Protein AF-A0A2G5TR17-F1 (afdb_monomer_lite)

pLDDT: mean 73.87, std 20.8, range [26.61, 94.81]

Sequence (93 aa):
MSSLIEMPELVMEKIVEFSDFKSVLTLRQVCCDIRNFIDDLNDSKLPDSKFERITLIANNSQDSIIPIYQNQNDSQKHYYCGKAVLEVSMEKR

Structure (mmCIF, N/CA/C/O backbone):
data_AF-A0A2G5TR17-F1
#
_entry.id   AF-A0A2G5TR17-F1
#
loop_
_atom_site.group_PDB
_atom_site.id
_atom_site.type_symbol
_atom_site.label_atom_id
_atom_site.label_alt_id
_atom_site.label_comp_id
_atom_site.label_asym_id
_atom_site.label_entity_id
_atom_site.label_seq_id
_atom_site.pdbx_PDB_ins_code
_atom_site.Cartn_x
_atom_site.Cartn_y
_atom_site.Cartn_z
_atom_site.occupancy
_atom_site.B_iso_or_equiv
_atom_site.auth_seq_id
_atom_site.auth_comp_id
_atom_site.auth_asym_id
_atom_site.auth_atom_id
_atom_site.pdbx_PDB_model_num
ATOM 1 N N . MET A 1 1 ? -24.356 -8.572 8.202 1.00 59.84 1 MET A N 1
ATOM 2 C CA . MET A 1 1 ? -22.949 -8.922 7.928 1.00 59.84 1 MET A CA 1
ATOM 3 C C . MET A 1 1 ? -22.147 -7.693 8.269 1.00 59.84 1 MET A C 1
ATOM 5 O O . MET A 1 1 ? -22.519 -6.643 7.772 1.00 59.84 1 MET A O 1
ATOM 9 N N . SER A 1 2 ? -21.159 -7.804 9.148 1.00 73.69 2 SER A N 1
ATOM 10 C CA . SER A 1 2 ? -20.352 -6.654 9.562 1.00 73.69 2 SER A CA 1
ATOM 11 C C . SER A 1 2 ? -19.329 -6.331 8.474 1.00 73.69 2 SER A C 1
ATOM 13 O O . SER A 1 2 ? -18.643 -7.243 8.004 1.00 73.69 2 SER A O 1
ATOM 15 N N . SER A 1 3 ? -19.250 -5.072 8.052 1.00 84.25 3 SER A N 1
ATOM 16 C CA . SER A 1 3 ? -18.269 -4.612 7.062 1.00 84.25 3 SER A CA 1
ATOM 17 C C . SER A 1 3 ? -16.998 -4.117 7.748 1.00 84.25 3 SER A C 1
ATOM 19 O O . SER A 1 3 ? -17.042 -3.593 8.858 1.00 84.25 3 SER A O 1
ATOM 21 N N . LEU A 1 4 ? -15.858 -4.235 7.066 1.00 83.81 4 LEU A N 1
ATOM 22 C CA . LEU A 1 4 ? -14.586 -3.687 7.541 1.00 83.81 4 LEU A CA 1
ATOM 23 C C . LEU A 1 4 ? -14.687 -2.167 7.789 1.00 83.81 4 LEU A C 1
ATOM 25 O O . LEU A 1 4 ? -14.153 -1.668 8.769 1.00 83.81 4 LEU A O 1
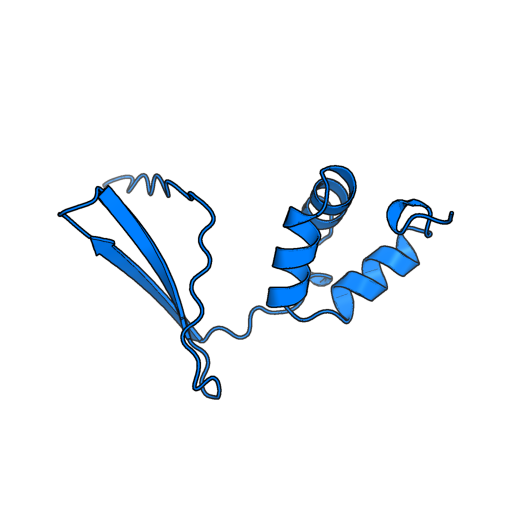ATOM 29 N N . ILE A 1 5 ? -15.452 -1.452 6.955 1.00 86.25 5 ILE A N 1
ATOM 30 C CA . ILE A 1 5 ? -15.650 0.004 7.058 1.00 86.25 5 ILE A CA 1
ATOM 31 C C . ILE A 1 5 ? -16.468 0.434 8.287 1.00 86.25 5 ILE A C 1
ATOM 33 O O . ILE A 1 5 ? -16.432 1.593 8.676 1.00 86.25 5 ILE A O 1
ATOM 37 N N . GLU A 1 6 ? -17.230 -0.484 8.888 1.00 90.75 6 GLU A N 1
ATOM 38 C CA . GLU A 1 6 ? -18.041 -0.201 10.080 1.00 90.75 6 GLU A CA 1
ATOM 39 C C . GLU A 1 6 ? -17.202 -0.268 11.365 1.00 90.75 6 GLU A C 1
ATOM 41 O O . GLU A 1 6 ? -17.688 0.063 12.449 1.00 90.75 6 GLU A O 1
ATOM 46 N N . MET A 1 7 ? -15.946 -0.719 11.267 1.00 93.31 7 MET A N 1
ATOM 47 C CA . MET A 1 7 ? -15.021 -0.723 12.392 1.00 93.31 7 MET A CA 1
ATOM 48 C C . MET A 1 7 ? -14.598 0.713 12.742 1.00 93.31 7 MET A C 1
ATOM 50 O O . MET A 1 7 ? -14.453 1.544 11.847 1.00 93.31 7 MET A O 1
ATOM 54 N N . PRO A 1 8 ? -14.346 1.020 14.029 1.00 94.44 8 PRO A N 1
ATOM 55 C CA . PRO A 1 8 ? -13.839 2.331 14.421 1.00 94.44 8 PRO A CA 1
ATOM 56 C C . PRO A 1 8 ? -12.539 2.676 13.690 1.00 94.44 8 PRO A C 1
ATOM 58 O O . PRO A 1 8 ? -11.687 1.804 13.508 1.00 94.44 8 PRO A O 1
ATOM 61 N N . GLU A 1 9 ? -12.347 3.955 13.364 1.00 92.62 9 GLU A N 1
ATOM 62 C CA . GLU A 1 9 ? -11.164 4.448 12.639 1.00 92.62 9 GLU A CA 1
ATOM 63 C C . GLU A 1 9 ? -9.846 3.981 13.265 1.00 92.62 9 GLU A C 1
ATOM 65 O O . GLU A 1 9 ? -8.961 3.516 12.558 1.00 92.62 9 GLU A O 1
ATOM 70 N N . LEU A 1 10 ? -9.748 3.990 14.600 1.00 94.31 10 LEU A N 1
ATOM 71 C CA . LEU A 1 10 ? -8.565 3.515 15.324 1.00 94.31 10 LEU A CA 1
ATOM 72 C C . LEU A 1 10 ? -8.219 2.049 15.007 1.00 94.31 10 LEU A C 1
ATOM 74 O O . LEU A 1 10 ? -7.049 1.672 14.971 1.00 94.31 10 LEU A O 1
ATOM 78 N N . VAL A 1 11 ? -9.225 1.203 14.782 1.00 94.56 11 VAL A N 1
ATOM 79 C CA . VAL A 1 11 ? -9.006 -0.202 14.420 1.00 94.56 11 VAL A CA 1
ATOM 80 C C . VAL A 1 11 ? -8.552 -0.310 12.969 1.00 94.56 11 VAL A C 1
ATOM 82 O O . VAL A 1 11 ? -7.615 -1.051 12.682 1.00 94.56 11 VAL A O 1
ATOM 85 N N . MET A 1 12 ? -9.166 0.461 12.071 1.00 94.00 12 MET A N 1
ATOM 86 C CA . MET A 1 12 ? -8.783 0.514 10.659 1.00 94.00 12 MET A CA 1
ATOM 87 C C . MET A 1 12 ? -7.353 1.025 10.473 1.00 94.00 12 MET A C 1
ATOM 89 O O . MET A 1 12 ? -6.578 0.434 9.722 1.00 94.00 12 MET A O 1
ATOM 93 N N . GLU A 1 13 ? -6.970 2.053 11.226 1.00 94.81 13 GLU A N 1
ATOM 94 C CA . GLU A 1 13 ? -5.607 2.576 11.272 1.00 94.81 13 GLU A CA 1
ATOM 95 C C . GLU A 1 13 ? -4.630 1.486 11.718 1.00 94.81 13 GLU A C 1
ATOM 97 O O . GLU A 1 13 ? -3.619 1.255 11.060 1.00 94.81 13 GLU A O 1
ATOM 102 N N . LYS A 1 14 ? -4.957 0.750 12.788 1.00 94.81 14 LYS A N 1
ATOM 103 C CA . LYS A 1 14 ? -4.107 -0.348 13.262 1.00 94.81 14 LYS A CA 1
ATOM 104 C C . LYS A 1 14 ? -3.976 -1.471 12.241 1.00 94.81 14 LYS A C 1
ATOM 106 O O . LYS A 1 14 ? -2.892 -2.028 12.104 1.00 94.81 14 LYS A O 1
ATOM 111 N N . ILE A 1 15 ? -5.036 -1.792 11.505 1.00 94.31 15 ILE A N 1
ATOM 112 C CA . ILE A 1 15 ? -4.966 -2.783 10.425 1.00 94.31 15 ILE A CA 1
ATOM 113 C C . ILE A 1 15 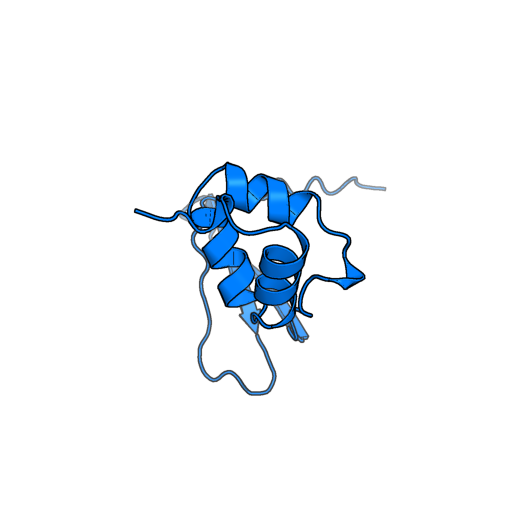? -3.978 -2.332 9.345 1.00 94.31 15 ILE A C 1
ATOM 115 O O . ILE A 1 15 ? -3.161 -3.141 8.904 1.00 94.31 15 ILE A O 1
ATOM 119 N N . VAL A 1 16 ? -4.014 -1.057 8.948 1.00 94.38 16 VAL A N 1
ATOM 120 C CA . VAL A 1 16 ? -3.070 -0.490 7.971 1.00 94.38 16 VAL A CA 1
ATOM 121 C C . VAL A 1 16 ? -1.639 -0.488 8.519 1.00 94.38 16 VAL A C 1
ATOM 123 O O . VAL A 1 16 ? -0.733 -0.935 7.821 1.00 94.38 16 VAL A O 1
ATOM 126 N N . GLU A 1 17 ? -1.441 -0.084 9.775 1.00 93.44 17 GLU A N 1
ATOM 127 C CA . GLU A 1 17 ? -0.127 -0.022 10.437 1.00 93.44 17 GLU A CA 1
ATOM 128 C C . GLU A 1 17 ? 0.539 -1.406 10.561 1.00 93.44 17 GLU A C 1
ATOM 130 O O . GLU A 1 17 ? 1.754 -1.533 10.410 1.00 93.44 17 GLU A O 1
ATOM 135 N N . PHE A 1 18 ? -0.247 -2.459 10.812 1.00 93.50 18 PHE A N 1
ATOM 136 C CA . PHE A 1 18 ? 0.250 -3.839 10.892 1.00 93.50 18 PHE A CA 1
ATOM 137 C C . PHE A 1 18 ? 0.322 -4.556 9.537 1.00 93.50 18 PHE A C 1
ATOM 139 O O . PHE A 1 18 ? 0.842 -5.673 9.466 1.00 93.50 18 PHE A O 1
ATOM 146 N N . SER A 1 19 ? -0.191 -3.948 8.468 1.00 91.25 19 SER A N 1
ATOM 147 C CA . SER A 1 19 ? -0.112 -4.501 7.118 1.00 91.25 19 SER A CA 1
ATOM 148 C C . SER A 1 19 ? 1.251 -4.214 6.492 1.00 91.25 19 SER A C 1
ATOM 150 O O . SER A 1 19 ? 1.896 -3.212 6.787 1.00 91.25 19 SER A O 1
ATOM 152 N N . ASP A 1 20 ? 1.704 -5.077 5.583 1.00 88.62 20 ASP A N 1
ATOM 153 C CA . ASP A 1 20 ? 2.830 -4.730 4.722 1.00 88.62 20 ASP A CA 1
ATOM 154 C C . ASP A 1 20 ? 2.375 -3.781 3.603 1.00 88.62 20 ASP A C 1
ATOM 156 O O . ASP A 1 20 ? 1.194 -3.696 3.251 1.00 88.62 20 ASP A O 1
ATOM 160 N N . PHE A 1 21 ? 3.329 -3.066 3.008 1.00 85.69 21 PHE A N 1
ATOM 161 C CA . PHE A 1 21 ? 3.051 -2.101 1.944 1.00 85.69 21 PHE A CA 1
ATOM 162 C C . PHE A 1 21 ? 2.231 -2.703 0.789 1.00 85.69 21 PHE A C 1
ATOM 164 O O . PHE A 1 21 ? 1.312 -2.073 0.265 1.00 85.69 21 PHE A O 1
ATOM 171 N N . LYS A 1 22 ? 2.505 -3.963 0.427 1.00 82.06 22 LYS A N 1
ATOM 172 C CA . LYS A 1 22 ? 1.762 -4.693 -0.608 1.00 82.06 22 LYS A CA 1
ATOM 173 C C . LYS A 1 22 ? 0.304 -4.938 -0.221 1.00 82.06 22 LYS A C 1
ATOM 175 O O . LYS A 1 22 ? -0.586 -4.747 -1.058 1.00 82.06 22 LYS A O 1
ATOM 180 N N . SER A 1 23 ? 0.036 -5.345 1.017 1.00 89.12 23 SER A N 1
ATOM 181 C CA . SER A 1 23 ? -1.338 -5.525 1.490 1.00 89.12 23 SER A CA 1
ATOM 182 C C . SER A 1 23 ? -2.089 -4.201 1.533 1.00 89.12 23 SER A C 1
ATOM 184 O O . SER A 1 23 ? -3.243 -4.167 1.115 1.00 89.12 23 SER A O 1
ATOM 186 N N . VAL A 1 24 ? -1.439 -3.094 1.911 1.00 91.25 24 VAL A N 1
ATOM 187 C CA . VAL A 1 24 ? -2.059 -1.755 1.876 1.00 91.25 24 VAL A CA 1
ATOM 188 C C . VAL A 1 24 ? -2.446 -1.350 0.453 1.00 91.25 24 VAL A C 1
ATOM 190 O O . VAL A 1 24 ? -3.578 -0.921 0.223 1.00 91.25 24 VAL A O 1
ATOM 193 N N . LEU A 1 25 ? -1.572 -1.569 -0.537 1.00 86.94 25 LEU A N 1
ATOM 194 C CA . LEU A 1 25 ? -1.923 -1.338 -1.945 1.00 86.94 25 LEU A CA 1
ATOM 195 C C . LEU A 1 25 ? -3.102 -2.202 -2.405 1.00 86.94 25 LEU A C 1
ATOM 197 O O . LEU A 1 25 ? -3.939 -1.741 -3.181 1.00 86.94 25 LEU A O 1
ATOM 201 N N . THR A 1 26 ? -3.179 -3.440 -1.922 1.00 88.56 26 THR A N 1
ATOM 202 C CA . THR A 1 26 ? -4.284 -4.353 -2.237 1.00 88.56 26 THR A CA 1
ATOM 203 C C . THR A 1 26 ? -5.589 -3.870 -1.604 1.00 88.56 26 THR A C 1
ATOM 205 O O . THR A 1 26 ? -6.603 -3.790 -2.294 1.00 88.56 26 THR A O 1
ATOM 208 N N . LEU A 1 27 ? -5.566 -3.462 -0.329 1.00 90.44 27 LEU A N 1
ATOM 209 C CA . LEU A 1 27 ? -6.718 -2.893 0.385 1.00 90.44 27 LEU A CA 1
ATOM 210 C C . LEU A 1 27 ? -7.289 -1.673 -0.346 1.00 90.44 27 LEU A C 1
ATOM 212 O O . LEU A 1 27 ? -8.502 -1.557 -0.523 1.00 90.44 27 LEU A O 1
ATOM 216 N N . ARG A 1 28 ? -6.412 -0.819 -0.877 1.00 89.75 28 ARG A N 1
ATOM 217 C CA . ARG A 1 28 ? -6.764 0.374 -1.658 1.00 89.75 28 ARG A CA 1
ATOM 218 C C . ARG A 1 28 ? -7.500 0.067 -2.979 1.00 89.75 28 ARG A C 1
ATOM 220 O O . ARG A 1 28 ? -8.165 0.938 -3.555 1.00 89.75 28 ARG A O 1
ATOM 227 N N . GLN A 1 29 ? -7.404 -1.166 -3.482 1.00 88.06 29 GLN A N 1
ATOM 228 C CA . GLN A 1 29 ? -8.107 -1.630 -4.686 1.00 88.06 29 GLN A CA 1
ATOM 229 C C . GLN A 1 29 ? -9.481 -2.252 -4.394 1.00 88.06 29 GLN A C 1
ATOM 231 O O . GLN A 1 29 ? -10.268 -2.392 -5.327 1.00 88.06 29 GLN A O 1
ATOM 236 N N . VAL A 1 30 ? -9.793 -2.588 -3.137 1.00 89.12 30 VAL A N 1
ATOM 237 C CA . VAL A 1 30 ? -11.021 -3.322 -2.778 1.00 89.12 30 VAL A CA 1
ATOM 238 C C . VAL A 1 30 ? -12.280 -2.473 -2.969 1.00 89.12 30 VAL A C 1
ATOM 240 O O . VAL A 1 30 ? -13.201 -2.893 -3.665 1.00 89.12 30 VAL A O 1
ATOM 243 N N . CYS A 1 31 ? -12.341 -1.282 -2.364 1.00 90.62 31 CYS A N 1
ATOM 244 C CA . CYS A 1 31 ? -13.472 -0.361 -2.512 1.00 90.62 31 CYS A CA 1
ATOM 245 C C . CYS A 1 31 ? -13.047 1.109 -2.371 1.00 90.62 31 CYS A C 1
ATOM 247 O O . CYS A 1 31 ? -11.931 1.412 -1.945 1.00 90.62 31 CYS A O 1
ATOM 249 N N . CYS A 1 32 ? -13.945 2.024 -2.750 1.00 92.19 32 CYS A N 1
ATOM 250 C CA . CYS A 1 32 ? -13.698 3.465 -2.683 1.00 92.19 32 CYS A CA 1
ATOM 251 C C . CYS A 1 32 ? -13.530 3.968 -1.245 1.00 92.19 32 CYS A C 1
ATOM 253 O O . CYS A 1 32 ? -12.673 4.809 -1.009 1.00 92.19 32 CYS A O 1
ATOM 255 N N . ASP A 1 33 ? -14.286 3.431 -0.286 1.00 92.75 33 ASP A N 1
ATOM 256 C CA . ASP A 1 33 ? -14.246 3.918 1.097 1.00 92.75 33 ASP A CA 1
ATOM 257 C C . ASP A 1 33 ? -12.922 3.566 1.786 1.00 92.75 33 ASP A C 1
ATOM 259 O O . ASP A 1 33 ? -12.300 4.426 2.400 1.00 92.75 33 ASP A O 1
ATOM 263 N N . ILE A 1 34 ? -12.432 2.329 1.616 1.00 92.75 34 ILE A N 1
ATOM 264 C CA . ILE A 1 34 ? -11.110 1.920 2.126 1.00 92.75 34 ILE A CA 1
ATOM 265 C C . ILE A 1 34 ? -10.007 2.739 1.454 1.00 92.75 34 ILE A C 1
ATOM 267 O O . ILE A 1 34 ? -9.038 3.116 2.105 1.00 92.75 34 ILE A O 1
ATOM 271 N N . ARG A 1 35 ? -10.146 3.029 0.155 1.00 92.94 35 ARG A N 1
ATOM 272 C CA . ARG A 1 35 ? -9.192 3.878 -0.561 1.00 92.94 35 ARG A CA 1
ATOM 273 C C . ARG A 1 35 ? -9.135 5.279 0.026 1.00 92.94 35 ARG A C 1
ATOM 275 O O . ARG A 1 35 ? -8.039 5.731 0.314 1.00 92.94 35 ARG A O 1
ATOM 282 N N . ASN A 1 36 ? -10.284 5.925 0.209 1.00 94.12 36 ASN A N 1
ATOM 283 C CA . ASN A 1 36 ? -10.346 7.268 0.778 1.00 94.12 36 ASN A CA 1
ATOM 284 C C . ASN A 1 36 ? -9.783 7.270 2.203 1.00 94.12 36 ASN A C 1
ATOM 286 O O . ASN A 1 36 ? -8.929 8.086 2.509 1.00 94.12 36 ASN A O 1
ATOM 290 N N . PHE A 1 37 ? -10.154 6.282 3.027 1.00 94.25 37 PHE A N 1
ATOM 291 C CA . PHE A 1 37 ? -9.598 6.129 4.372 1.00 94.25 37 PHE A CA 1
ATOM 292 C C . PHE A 1 37 ? -8.065 6.016 4.369 1.00 94.25 37 PHE A C 1
ATOM 294 O O . PHE A 1 37 ? -7.399 6.693 5.143 1.00 94.25 37 PHE A O 1
ATOM 301 N N . ILE A 1 38 ? -7.496 5.172 3.500 1.00 93.44 38 ILE A N 1
ATOM 302 C CA . ILE A 1 38 ? -6.038 5.011 3.387 1.00 93.44 38 ILE A CA 1
ATOM 303 C C . ILE A 1 38 ? -5.375 6.287 2.857 1.00 93.44 38 ILE A C 1
ATOM 305 O O . ILE A 1 38 ? -4.297 6.635 3.328 1.00 93.44 38 ILE A O 1
ATOM 309 N N . ASP A 1 39 ? -5.994 6.967 1.891 1.00 91.31 39 ASP A N 1
ATOM 310 C CA . ASP A 1 39 ? -5.456 8.18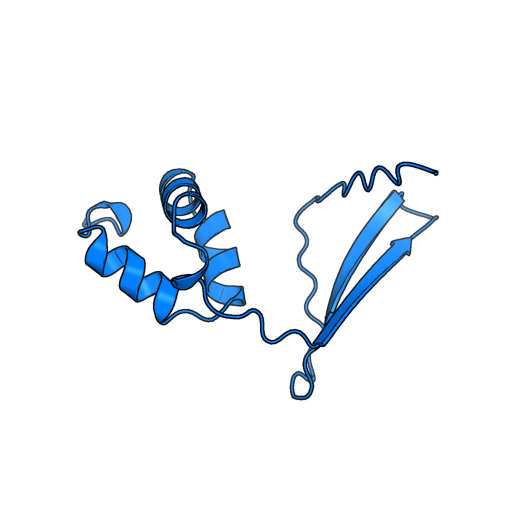8 1.279 1.00 91.31 39 ASP A CA 1
ATOM 311 C C . ASP A 1 39 ? -5.519 9.398 2.236 1.00 91.31 39 ASP A C 1
ATOM 313 O O . ASP A 1 39 ? -4.695 10.303 2.115 1.00 91.31 39 ASP A O 1
ATOM 317 N N . ASP A 1 40 ? -6.436 9.390 3.210 1.00 94.44 40 ASP A N 1
ATOM 318 C CA . ASP A 1 40 ? -6.571 10.415 4.256 1.00 94.44 40 ASP A CA 1
ATOM 319 C C . ASP A 1 40 ? -5.668 10.160 5.487 1.00 94.44 40 ASP A C 1
ATOM 321 O O . ASP A 1 40 ? -5.516 11.037 6.346 1.00 94.44 40 ASP A O 1
ATOM 325 N N . LEU A 1 41 ? -5.056 8.973 5.609 1.00 93.06 41 LEU A N 1
ATOM 326 C CA . LEU A 1 41 ? -4.132 8.663 6.704 1.00 93.06 41 LEU A CA 1
ATOM 327 C C . LEU A 1 41 ? -2.841 9.486 6.603 1.00 93.06 41 LEU A C 1
ATOM 329 O O . LEU A 1 41 ? -2.291 9.728 5.534 1.00 93.06 41 LEU A O 1
ATOM 333 N N . ASN A 1 42 ? -2.292 9.847 7.763 1.00 89.88 42 ASN A N 1
ATOM 334 C CA . ASN A 1 42 ? -0.962 10.444 7.846 1.00 89.88 42 ASN A CA 1
ATOM 335 C C . ASN A 1 42 ? 0.108 9.424 7.414 1.00 89.88 42 ASN A C 1
ATOM 337 O O . ASN A 1 42 ? 0.095 8.290 7.893 1.00 89.88 42 ASN A O 1
ATOM 341 N N . ASP A 1 43 ? 1.086 9.858 6.612 1.00 86.19 43 ASP A N 1
ATOM 342 C CA . ASP A 1 43 ? 2.236 9.064 6.151 1.00 86.19 43 ASP A CA 1
ATOM 343 C C . ASP A 1 43 ? 2.924 8.258 7.267 1.00 86.19 43 ASP A C 1
ATOM 345 O O . ASP A 1 43 ? 3.378 7.141 7.039 1.00 86.19 43 ASP A O 1
ATOM 349 N N . SER A 1 44 ? 2.959 8.778 8.500 1.00 87.44 44 SER A N 1
ATOM 350 C CA . SER A 1 44 ? 3.528 8.072 9.665 1.00 87.44 44 SER A CA 1
ATOM 351 C C . SER A 1 44 ? 2.810 6.769 10.053 1.00 87.44 44 SER A C 1
ATOM 353 O O . SER A 1 44 ? 3.364 5.975 10.814 1.00 87.44 44 SER A O 1
ATOM 355 N N . LYS A 1 45 ? 1.580 6.559 9.574 1.00 89.00 45 LYS A N 1
ATOM 356 C CA . LYS A 1 45 ? 0.752 5.367 9.820 1.00 89.00 45 LYS A CA 1
ATOM 357 C C . LYS A 1 45 ? 0.833 4.348 8.694 1.00 89.00 45 LYS A C 1
ATOM 359 O O . LYS A 1 45 ? 0.400 3.211 8.872 1.00 89.00 45 LYS A O 1
ATOM 364 N N . LEU A 1 46 ? 1.377 4.746 7.548 1.00 90.56 46 LEU A N 1
ATOM 365 C CA . LEU A 1 46 ? 1.553 3.860 6.415 1.00 90.56 46 LEU A CA 1
ATOM 366 C C . LEU A 1 46 ? 2.830 3.030 6.604 1.00 90.56 46 LEU A C 1
ATOM 368 O O . LEU A 1 46 ? 3.852 3.547 7.063 1.00 90.56 46 LEU A O 1
ATOM 372 N N . PRO A 1 47 ? 2.803 1.735 6.257 1.00 89.44 47 PRO A N 1
ATOM 373 C CA . PRO A 1 47 ? 3.986 0.899 6.347 1.00 89.44 47 PRO A CA 1
ATOM 374 C C . PRO A 1 47 ? 5.046 1.348 5.340 1.00 89.44 47 PRO A C 1
ATOM 376 O O . PRO A 1 47 ? 4.741 1.665 4.187 1.00 89.44 47 PRO A O 1
ATOM 379 N N . ASP A 1 48 ? 6.312 1.300 5.760 1.00 85.56 48 ASP A N 1
ATOM 380 C CA . ASP A 1 48 ? 7.435 1.513 4.850 1.00 85.56 48 ASP A CA 1
ATOM 381 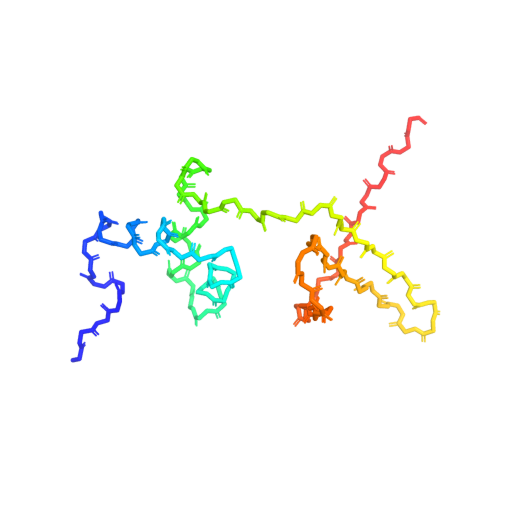C C . ASP A 1 48 ? 7.392 0.465 3.730 1.00 85.56 48 ASP A C 1
ATOM 383 O O . ASP A 1 48 ? 7.232 -0.740 3.961 1.00 85.56 48 ASP A O 1
ATOM 387 N N . SER A 1 49 ? 7.560 0.946 2.503 1.00 81.12 49 SER A N 1
ATOM 388 C CA . SER A 1 49 ? 7.661 0.125 1.307 1.00 81.12 49 SER A CA 1
ATOM 389 C C . SER A 1 49 ? 8.805 -0.888 1.365 1.00 81.12 49 SER A C 1
ATOM 391 O O . SER A 1 49 ? 8.713 -1.953 0.752 1.00 81.12 49 SER A O 1
ATOM 393 N N . LYS A 1 50 ? 9.884 -0.572 2.100 1.00 82.75 50 LYS A N 1
ATOM 394 C CA . LYS A 1 50 ? 11.129 -1.355 2.164 1.00 82.75 50 LYS A CA 1
ATOM 395 C C . LYS A 1 50 ? 11.708 -1.682 0.780 1.00 82.75 50 LYS A C 1
ATOM 397 O O . LYS A 1 50 ? 12.457 -2.649 0.640 1.00 82.75 50 LYS A O 1
ATOM 402 N N . PHE A 1 51 ? 11.344 -0.932 -0.261 1.00 76.44 51 PHE A N 1
ATOM 403 C CA . PHE A 1 51 ? 11.932 -1.101 -1.582 1.00 76.44 51 PHE A CA 1
ATOM 404 C C . PHE A 1 51 ? 13.262 -0.367 -1.642 1.00 76.44 51 PHE A C 1
ATOM 406 O O . PHE A 1 51 ? 13.376 0.781 -1.226 1.00 76.44 51 PHE A O 1
ATOM 413 N N . GLU A 1 52 ? 14.257 -1.008 -2.237 1.00 81.44 52 GLU A N 1
ATOM 414 C CA . GLU A 1 52 ? 15.550 -0.366 -2.487 1.00 81.44 52 GLU A CA 1
ATOM 415 C C . GLU A 1 52 ? 15.622 0.248 -3.873 1.00 81.44 52 GLU A C 1
ATOM 417 O O . GLU A 1 52 ? 16.355 1.209 -4.107 1.00 81.44 52 GLU A O 1
ATOM 422 N N . ARG A 1 53 ? 14.887 -0.338 -4.822 1.00 75.75 53 ARG A N 1
ATOM 423 C CA . ARG A 1 53 ? 14.940 0.065 -6.219 1.00 75.75 53 ARG A CA 1
ATOM 424 C C . ARG A 1 53 ? 13.568 -0.017 -6.858 1.00 75.75 53 ARG A C 1
ATOM 426 O O . ARG A 1 53 ? 12.915 -1.061 -6.839 1.00 75.75 53 ARG A O 1
ATOM 433 N N . ILE A 1 54 ? 13.203 1.080 -7.508 1.00 79.75 54 ILE A N 1
ATOM 434 C CA . ILE A 1 54 ? 12.083 1.161 -8.438 1.00 79.75 54 ILE A CA 1
ATOM 435 C C . ILE A 1 54 ? 12.679 1.304 -9.836 1.00 79.75 54 ILE A C 1
ATOM 437 O O . ILE A 1 54 ? 13.511 2.177 -10.077 1.00 79.75 54 ILE A O 1
ATOM 441 N N . THR A 1 55 ? 12.294 0.417 -10.751 1.00 74.94 55 THR A N 1
ATOM 442 C CA . THR A 1 55 ? 12.731 0.448 -12.152 1.00 74.94 55 THR A CA 1
ATOM 443 C C . THR A 1 55 ? 11.519 0.613 -13.050 1.00 74.94 55 THR A C 1
ATOM 445 O O . THR A 1 55 ? 10.557 -0.141 -12.933 1.00 74.94 55 THR A O 1
ATOM 448 N N . LEU A 1 56 ? 11.576 1.579 -13.961 1.00 76.25 56 LEU A N 1
ATOM 449 C CA . LEU A 1 56 ? 10.558 1.787 -14.984 1.00 76.25 56 LEU A CA 1
ATOM 450 C C . LEU A 1 56 ? 11.104 1.263 -16.311 1.00 76.25 56 LEU A C 1
ATOM 452 O O . LEU A 1 56 ? 12.135 1.740 -16.784 1.00 76.25 56 LEU A O 1
ATOM 456 N N . ILE A 1 57 ? 10.429 0.275 -16.899 1.00 75.00 57 ILE A N 1
ATOM 457 C CA . ILE A 1 57 ? 10.758 -0.219 -18.239 1.00 75.00 57 ILE A CA 1
ATOM 458 C C . ILE A 1 57 ? 9.705 0.305 -19.208 1.00 75.00 57 ILE A C 1
ATOM 460 O O . ILE A 1 57 ? 8.534 -0.059 -19.107 1.00 75.00 57 ILE A O 1
ATOM 464 N N . ALA A 1 58 ? 10.132 1.152 -20.143 1.00 75.19 58 ALA A N 1
ATOM 465 C CA . ALA A 1 58 ? 9.316 1.555 -21.279 1.00 75.19 58 ALA A CA 1
ATOM 466 C C . ALA A 1 58 ? 9.425 0.488 -22.372 1.00 75.19 58 ALA A C 1
ATOM 468 O O . ALA A 1 58 ? 10.524 0.181 -22.841 1.00 75.19 58 ALA A O 1
ATOM 469 N N . ASN A 1 59 ? 8.292 -0.094 -22.762 1.00 70.38 59 ASN A N 1
ATOM 470 C CA . ASN A 1 59 ? 8.237 -1.008 -23.892 1.00 70.38 59 ASN A CA 1
ATOM 471 C C . ASN A 1 59 ? 7.722 -0.276 -25.137 1.00 70.38 59 ASN A C 1
ATOM 473 O O . ASN A 1 59 ? 6.516 -0.093 -25.306 1.00 70.38 59 ASN A O 1
ATOM 477 N N . ASN A 1 60 ? 8.648 0.100 -26.022 1.00 68.94 60 ASN A N 1
ATOM 478 C CA . ASN A 1 60 ? 8.377 0.892 -27.228 1.00 68.94 60 ASN A CA 1
ATOM 479 C C . ASN A 1 60 ? 7.487 0.180 -28.265 1.00 68.94 60 ASN A C 1
ATOM 481 O O . ASN A 1 60 ? 7.109 0.790 -29.258 1.00 68.94 60 ASN A O 1
ATOM 485 N N . SER A 1 61 ? 7.173 -1.107 -28.079 1.00 69.50 61 SER A N 1
ATOM 486 C CA . SER A 1 61 ? 6.262 -1.842 -28.964 1.00 69.50 61 SER A CA 1
ATOM 487 C C . SER A 1 61 ? 4.796 -1.827 -28.515 1.00 69.50 61 SER A C 1
ATOM 489 O O . SER A 1 61 ? 3.941 -2.249 -29.286 1.00 69.50 61 SER A O 1
ATOM 491 N N . GLN A 1 62 ? 4.497 -1.433 -27.270 1.00 64.62 62 GLN A N 1
ATOM 492 C CA . GLN A 1 62 ? 3.145 -1.532 -26.687 1.00 64.62 62 GLN A CA 1
ATOM 493 C C . GLN A 1 62 ? 2.735 -0.306 -25.852 1.00 64.62 62 GLN A C 1
ATOM 495 O O . GLN A 1 62 ? 1.766 -0.397 -25.101 1.00 64.62 62 GLN A O 1
ATOM 500 N N . ASP A 1 63 ? 3.468 0.813 -25.944 1.00 66.88 63 ASP A N 1
ATOM 501 C CA . ASP A 1 63 ? 3.245 2.038 -25.150 1.00 66.88 63 ASP A CA 1
ATOM 502 C C . ASP A 1 63 ? 2.997 1.756 -23.657 1.00 66.88 63 ASP A C 1
ATOM 504 O O . ASP A 1 63 ? 2.210 2.417 -22.978 1.00 66.88 63 ASP A O 1
ATOM 508 N N . SER A 1 64 ? 3.658 0.722 -23.131 1.00 64.62 64 SER A N 1
ATOM 509 C CA . SER A 1 64 ? 3.457 0.258 -21.765 1.00 64.62 64 SER A CA 1
ATOM 510 C C . SER A 1 64 ? 4.666 0.613 -20.915 1.00 64.62 64 SER A C 1
ATOM 512 O O . SER A 1 64 ? 5.793 0.227 -21.243 1.00 64.62 64 SER A O 1
ATOM 514 N N . ILE A 1 65 ? 4.422 1.288 -19.794 1.00 68.31 65 ILE A N 1
ATOM 515 C CA . ILE A 1 65 ? 5.406 1.478 -18.731 1.00 68.31 65 ILE A CA 1
ATOM 516 C C . ILE A 1 65 ? 5.153 0.402 -17.681 1.00 68.31 65 ILE A C 1
ATOM 518 O O . ILE A 1 65 ? 4.060 0.312 -17.125 1.00 68.31 65 ILE A O 1
ATOM 522 N N . ILE A 1 66 ? 6.164 -0.421 -17.416 1.00 68.19 66 ILE A N 1
ATOM 523 C CA . ILE A 1 66 ? 6.086 -1.480 -16.411 1.00 68.19 66 ILE A CA 1
ATOM 524 C C . ILE A 1 66 ? 6.933 -1.058 -15.206 1.00 68.19 66 ILE A C 1
ATOM 526 O O . ILE A 1 66 ? 8.166 -1.054 -15.313 1.00 68.19 66 ILE A O 1
ATOM 530 N N . PRO A 1 67 ? 6.312 -0.699 -14.067 1.00 63.62 67 PRO A N 1
ATOM 531 C CA . PRO A 1 67 ? 7.034 -0.502 -12.821 1.00 63.62 67 PRO A CA 1
ATOM 532 C C . PRO A 1 67 ? 7.429 -1.854 -12.219 1.00 63.62 67 PRO A C 1
ATOM 534 O O . PRO A 1 67 ? 6.608 -2.763 -12.083 1.00 63.62 67 PRO A O 1
ATOM 537 N N . ILE A 1 68 ? 8.702 -1.981 -11.854 1.00 67.75 68 ILE A N 1
ATOM 538 C CA . ILE A 1 68 ? 9.275 -3.151 -11.188 1.00 67.75 68 ILE A CA 1
ATOM 539 C C . ILE A 1 68 ? 9.882 -2.699 -9.863 1.00 67.75 68 ILE A C 1
ATOM 541 O O . ILE A 1 68 ? 10.712 -1.788 -9.830 1.00 67.75 68 ILE A O 1
ATOM 545 N N . TYR A 1 69 ? 9.499 -3.385 -8.790 1.00 70.94 69 TYR A N 1
ATOM 546 C CA . TYR A 1 69 ? 9.974 -3.145 -7.429 1.00 70.94 69 TYR A CA 1
ATOM 547 C C . TYR A 1 69 ? 10.925 -4.266 -7.006 1.00 70.94 69 TYR A C 1
ATOM 549 O O . TYR A 1 69 ? 10.679 -5.435 -7.313 1.00 70.94 69 TYR A O 1
ATOM 557 N N . GLN A 1 70 ? 12.020 -3.914 -6.332 1.00 65.88 70 GLN A N 1
ATOM 558 C CA . GLN A 1 70 ? 13.018 -4.865 -5.833 1.00 65.88 70 GLN A CA 1
ATOM 559 C C . GLN A 1 70 ? 13.388 -4.563 -4.375 1.00 65.88 70 GLN A C 1
ATOM 561 O O . GLN A 1 70 ? 13.526 -3.401 -3.983 1.00 65.88 70 GLN A O 1
ATOM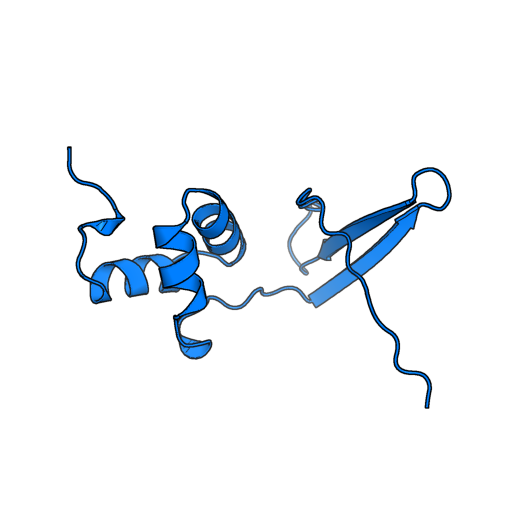 566 N N . ASN A 1 71 ? 13.581 -5.630 -3.601 1.00 68.12 71 ASN A N 1
ATOM 567 C CA . ASN A 1 71 ? 14.056 -5.636 -2.216 1.00 68.12 71 ASN A CA 1
ATOM 568 C C . ASN A 1 71 ? 15.235 -6.628 -2.114 1.00 68.12 71 ASN A C 1
ATOM 570 O O . ASN A 1 71 ? 15.231 -7.627 -2.838 1.00 68.12 71 ASN A O 1
ATOM 574 N N . GLN A 1 72 ? 16.216 -6.377 -1.240 1.00 58.97 72 GLN A N 1
ATOM 575 C CA . GLN A 1 72 ? 17.367 -7.248 -0.943 1.00 58.97 72 GLN A CA 1
ATOM 576 C C . GLN A 1 72 ? 17.036 -8.738 -0.803 1.00 58.97 72 GLN A C 1
ATOM 578 O O . GLN A 1 72 ? 17.843 -9.574 -1.206 1.00 58.97 72 GLN A O 1
ATOM 583 N N . ASN A 1 73 ? 15.866 -9.076 -0.254 1.00 57.81 73 ASN A N 1
ATOM 584 C CA . ASN A 1 73 ? 15.511 -10.456 0.092 1.00 57.81 73 ASN A CA 1
ATOM 585 C C . ASN A 1 73 ? 14.430 -11.074 -0.801 1.00 57.81 73 ASN A C 1
ATOM 587 O O . ASN A 1 73 ? 14.098 -12.249 -0.630 1.00 57.81 73 ASN A O 1
ATOM 591 N N . ASP A 1 74 ? 13.861 -10.314 -1.739 1.00 55.22 74 ASP A N 1
ATOM 592 C CA . ASP A 1 74 ? 12.750 -10.805 -2.545 1.00 55.22 74 ASP A CA 1
ATOM 593 C C . ASP A 1 74 ? 13.271 -11.439 -3.840 1.00 55.22 74 ASP A C 1
ATOM 595 O O . ASP A 1 74 ? 13.734 -10.768 -4.764 1.00 55.22 74 ASP A O 1
ATOM 599 N N . SER A 1 75 ? 13.205 -12.770 -3.910 1.00 46.12 75 SER A N 1
ATOM 600 C CA . SER A 1 75 ? 13.519 -13.520 -5.135 1.00 46.12 75 SER A CA 1
ATOM 601 C C . SER A 1 75 ? 12.455 -13.308 -6.223 1.00 46.12 75 SER A C 1
ATOM 603 O O . SER A 1 75 ? 12.659 -13.702 -7.374 1.00 46.12 75 SER A O 1
ATOM 605 N N . GLN A 1 76 ? 11.306 -12.712 -5.875 1.00 47.78 76 GLN A N 1
ATOM 606 C CA . GLN A 1 76 ? 10.164 -12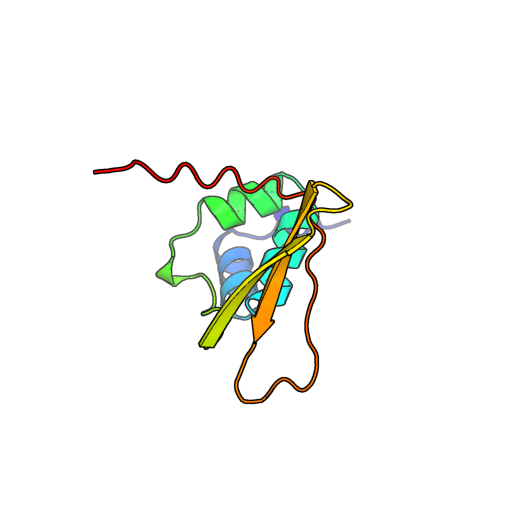.529 -6.762 1.00 47.78 76 GLN A CA 1
ATOM 607 C C . GLN A 1 76 ? 10.061 -11.078 -7.248 1.00 47.78 76 GLN A C 1
ATOM 609 O O . GLN A 1 76 ? 9.852 -10.138 -6.486 1.00 47.78 76 GLN A O 1
ATOM 614 N N . LYS A 1 77 ? 10.169 -10.890 -8.570 1.00 49.31 77 LYS A N 1
ATOM 615 C CA . LYS A 1 77 ? 9.847 -9.617 -9.226 1.00 49.31 77 LYS A CA 1
ATOM 616 C C . LYS A 1 77 ? 8.331 -9.457 -9.245 1.00 49.31 77 LYS A C 1
ATOM 618 O O . LYS A 1 77 ? 7.634 -10.261 -9.860 1.00 49.31 77 LYS A O 1
ATOM 623 N N . HIS A 1 78 ? 7.832 -8.419 -8.589 1.00 50.25 78 HIS A N 1
ATOM 624 C CA . HIS A 1 78 ? 6.403 -8.155 -8.505 1.00 50.25 78 HIS A CA 1
ATOM 625 C C . HIS A 1 78 ? 5.972 -7.117 -9.546 1.00 50.25 78 HIS A C 1
ATOM 627 O O . HIS A 1 78 ? 6.503 -6.007 -9.591 1.00 50.25 78 HIS A O 1
ATOM 633 N N . TYR A 1 79 ? 4.996 -7.497 -10.374 1.00 48.44 79 TYR A N 1
ATOM 634 C CA . TYR A 1 79 ? 4.390 -6.656 -11.404 1.00 48.44 79 TYR A CA 1
ATOM 635 C C . TYR A 1 79 ? 3.032 -6.170 -10.903 1.00 48.44 79 TYR A C 1
ATOM 637 O O . TYR A 1 79 ? 2.107 -6.966 -10.752 1.00 48.44 79 TYR A O 1
ATOM 645 N N . TYR A 1 80 ? 2.893 -4.870 -10.654 1.00 48.69 80 TYR A N 1
ATOM 646 C CA . TYR A 1 80 ? 1.590 -4.281 -10.359 1.00 48.69 80 TYR A CA 1
ATOM 647 C C . TYR A 1 80 ? 1.014 -3.724 -11.655 1.00 48.69 80 TYR A C 1
ATOM 649 O O . TYR A 1 80 ? 1.364 -2.631 -12.092 1.00 48.69 80 TYR A O 1
ATOM 657 N N . CYS A 1 81 ? 0.132 -4.499 -12.286 1.00 39.38 81 CYS A N 1
ATOM 658 C CA . CYS A 1 81 ? -0.691 -4.020 -13.389 1.00 39.38 81 CYS A CA 1
ATOM 659 C C . CYS A 1 81 ? -1.912 -3.289 -12.815 1.00 39.38 81 CYS A C 1
ATOM 661 O O . CYS A 1 81 ? -3.031 -3.790 -12.813 1.00 39.38 81 CYS A O 1
ATOM 663 N N . GLY A 1 82 ? -1.685 -2.087 -12.294 1.00 40.41 82 GLY A N 1
ATOM 664 C CA . GLY A 1 82 ? -2.657 -1.026 -12.512 1.00 40.41 82 GLY A CA 1
ATOM 665 C C . GLY A 1 82 ? -2.335 -0.449 -13.882 1.00 40.41 82 GLY A C 1
ATOM 666 O O . GLY A 1 82 ? -1.160 -0.306 -14.211 1.00 40.41 82 GLY A O 1
ATOM 667 N N . LYS A 1 83 ? -3.334 -0.132 -14.700 1.00 35.84 83 LYS A N 1
ATOM 668 C CA . LYS A 1 83 ? -3.162 0.630 -15.943 1.00 35.84 83 LYS A CA 1
ATOM 669 C C . LYS A 1 83 ? -2.709 2.058 -15.587 1.00 35.84 83 LYS A C 1
ATOM 671 O O . LYS A 1 83 ? -3.468 3.006 -15.719 1.00 35.84 83 LYS A O 1
ATOM 676 N N . ALA A 1 84 ? -1.514 2.204 -15.028 1.00 39.59 84 ALA A N 1
ATOM 677 C CA . ALA A 1 84 ? -0.922 3.472 -14.665 1.00 39.59 84 ALA A CA 1
ATOM 678 C C . ALA A 1 84 ? -0.211 3.985 -15.911 1.00 39.59 84 ALA A C 1
ATOM 680 O O . ALA A 1 84 ? 0.955 3.682 -16.162 1.00 39.59 84 ALA A O 1
ATOM 681 N N . VAL A 1 85 ? -0.949 4.748 -16.713 1.00 34.62 85 VAL A N 1
ATOM 682 C CA . VAL A 1 85 ? -0.334 5.768 -17.556 1.00 34.62 85 VAL A CA 1
ATOM 683 C C . VAL A 1 85 ? 0.327 6.742 -16.581 1.00 34.62 85 VAL A C 1
ATOM 685 O O . VAL A 1 85 ? -0.318 7.623 -16.025 1.00 34.62 85 VAL A O 1
ATOM 688 N N . LEU A 1 86 ? 1.596 6.493 -16.263 1.00 39.00 86 LEU A N 1
ATOM 689 C CA . LEU A 1 86 ? 2.439 7.439 -15.548 1.00 39.00 86 LEU A CA 1
ATOM 690 C C . LEU A 1 86 ? 2.819 8.528 -16.557 1.00 39.00 86 LEU A C 1
ATOM 692 O O . LEU A 1 86 ? 3.821 8.402 -17.259 1.00 39.00 86 LEU A O 1
ATOM 696 N N . GLU A 1 87 ? 2.006 9.582 -16.654 1.00 27.56 87 GLU A N 1
ATOM 697 C CA . GLU A 1 87 ? 2.446 10.852 -17.238 1.00 27.56 87 GLU A CA 1
ATOM 698 C C . GLU A 1 87 ? 3.513 11.453 -16.314 1.00 27.56 87 GLU A C 1
ATOM 700 O O . GLU A 1 87 ? 3.234 12.233 -15.406 1.00 27.56 87 GLU A O 1
ATOM 705 N N . VAL A 1 88 ? 4.768 11.050 -16.512 1.00 36.66 88 VAL A N 1
ATOM 706 C CA . VAL A 1 88 ? 5.911 11.744 -15.916 1.00 36.66 88 VAL A CA 1
ATOM 707 C C . VAL A 1 88 ? 6.158 12.990 -16.761 1.00 36.66 88 VAL A C 1
ATOM 709 O O . VAL A 1 88 ? 6.898 12.948 -17.745 1.00 36.66 88 VAL A O 1
ATOM 712 N N . SER A 1 89 ? 5.512 14.100 -16.397 1.00 27.33 89 SER A N 1
ATOM 713 C CA . SER A 1 89 ? 5.857 15.415 -16.938 1.00 27.33 89 SER A CA 1
ATOM 714 C C . SER A 1 89 ? 7.239 15.799 -16.405 1.00 27.33 89 SER A C 1
ATOM 716 O O . SER A 1 89 ? 7.395 16.278 -15.283 1.00 27.33 89 SER A O 1
ATOM 718 N N . MET A 1 90 ? 8.276 15.497 -17.186 1.00 28.88 90 MET A N 1
ATOM 719 C CA . MET A 1 90 ? 9.617 16.029 -16.967 1.00 28.88 90 MET A CA 1
ATOM 720 C C . MET A 1 90 ? 9.580 17.516 -17.339 1.00 28.88 90 MET A C 1
ATOM 722 O O . MET A 1 90 ? 9.771 17.865 -18.505 1.00 28.88 90 MET A O 1
ATOM 726 N N . GLU A 1 91 ? 9.323 18.388 -16.363 1.00 26.61 91 GLU A N 1
ATOM 727 C CA . GLU A 1 91 ? 9.571 19.828 -16.488 1.00 26.61 91 GLU A CA 1
ATOM 728 C C . GLU A 1 91 ? 11.067 20.011 -16.808 1.00 26.61 91 GLU A C 1
ATOM 730 O O . GLU A 1 91 ? 11.946 19.805 -15.962 1.00 26.61 91 GLU A O 1
ATOM 735 N N . LYS A 1 92 ? 11.377 20.298 -18.077 1.00 36.19 92 LYS A N 1
ATOM 736 C CA . LYS A 1 92 ? 12.732 20.648 -18.505 1.00 36.19 92 LYS A CA 1
ATOM 737 C C . LYS A 1 92 ? 13.074 22.012 -17.910 1.00 36.19 92 LYS A C 1
ATOM 739 O O . LYS A 1 92 ? 12.342 22.970 -18.125 1.00 36.19 92 LYS A O 1
ATOM 744 N N . ARG A 1 93 ? 14.194 22.062 -17.187 1.00 31.41 93 ARG A N 1
ATOM 745 C CA . ARG A 1 93 ? 14.894 23.311 -16.864 1.00 31.41 93 ARG A CA 1
ATOM 746 C C . ARG A 1 93 ? 15.178 24.135 -18.114 1.00 31.41 93 ARG A C 1
ATOM 748 O O . ARG A 1 93 ? 15.453 23.509 -19.166 1.00 31.41 93 ARG A O 1
#

Foldseek 3Di:
DDDPLNDDLVVLLVVQQPDAQVVLVVQLPPDDSSVVSSVPDDPVSHHDNQFPDWDWDQDPVPRDTWIWTDHPPDPDTDTDPDVDPPPPPPPDD

Radius of gyration: 16.28 Å; chains: 1; bounding box: 40×37×44 Å

Secondary structure (DSSP, 8-state):
---GGGS-HHHHHHHHHHS-HHHHHHHHHH-HHHHHHHHHS-GGGSPP---SEEEEEEETTTTEEEEEEE-TT--S-EE--------------

InterPro domains:
  IPR001810 F-box domain [PF00646] (5-42)
  IPR001810 F-box domain [PS50181] (1-54)
  IPR001810 F-box domain [SM00256] (7-48)
  IPR040161 F-box A protein FB224 [PTHR23015] (1-72)

Organism: NCBI:txid1611254